Protein AF-A0A9E4A5C3-F1 (afdb_monomer)

Mean predicted aligned error: 8.31 Å

Nearest PDB structures (foldseek):
  4kzx-assembly1_a  TM=1.914E-01  e=1.228E+00  Oryctolagus cuniculus
  7qep-assembly1_D6  TM=2.122E-01  e=1.499E+00  Encephalitozoon cuniculi GB-M1
  8rxx-assembly1_Sb  TM=2.068E-01  e=2.386E+00  Leishmania major strain Friedlin
  8a3w-assembly1_Sb  TM=2.065E-01  e=4.338E+00  Leishmania major strain Friedlin
  6sv4-assembly1_ec  TM=2.236E-01  e=4.636E+00  Saccharomyces cerevisiae

Secondary structure (DSSP, 8-state):
------SSS-S---TTEEGGGEEP--SS--EEEEEEEEEE--HHHHHTTSPTT----SS-EEEEEEEEEE-BGGGTTB-

Sequence (79 aa):
MPYKLRPDNGPSMGPRQGPCGHKFECKDSPKSTSISVSFLTNREQLEEFLPERFEVGAEPVVSVSASYMTEIEWLAGRG

Foldseek 3Di:
DDFDDDPVDPTDADLQADPPRHGDPQPVDWDKDKDKDKDFDDQVVQQVPDDPPDHQPPTRIDMDMDMDIFLHVSVVGGD

Structure (mmCIF, N/CA/C/O backbone):
data_AF-A0A9E4A5C3-F1
#
_entry.id   AF-A0A9E4A5C3-F1
#
loop_
_atom_site.group_PDB
_atom_site.id
_atom_site.type_symbol
_atom_site.label_atom_id
_atom_site.label_alt_id
_atom_site.label_comp_id
_atom_site.label_asym_id
_atom_site.label_entity_id
_atom_site.label_seq_id
_atom_site.pdbx_PDB_ins_code
_atom_site.Cartn_x
_atom_site.Cartn_y
_atom_site.Cartn_z
_atom_site.occupancy
_atom_site.B_iso_or_equiv
_atom_site.auth_seq_id
_atom_site.auth_comp_id
_atom_site.auth_asym_id
_atom_site.auth_atom_id
_atom_site.pdbx_PDB_model_num
ATOM 1 N N . MET A 1 1 ? -6.453 -19.580 -15.311 1.00 48.81 1 MET A N 1
ATOM 2 C CA . MET A 1 1 ? -5.606 -18.608 -16.038 1.00 48.81 1 MET A CA 1
ATOM 3 C C . MET A 1 1 ? -6.166 -17.214 -15.774 1.00 48.81 1 MET A C 1
ATOM 5 O O . MET A 1 1 ? -7.342 -17.033 -16.065 1.00 48.81 1 MET A O 1
ATOM 9 N N . PRO A 1 2 ? -5.434 -16.265 -15.164 1.00 51.41 2 PRO A N 1
ATOM 10 C CA . PRO A 1 2 ? -5.971 -14.923 -14.935 1.00 51.41 2 PRO A CA 1
ATOM 11 C C . PRO A 1 2 ? -6.063 -14.159 -16.269 1.00 51.41 2 PRO A C 1
ATOM 13 O O . PRO A 1 2 ? -5.065 -14.002 -16.966 1.00 51.41 2 PRO A O 1
ATOM 16 N N . TYR A 1 3 ? -7.273 -13.728 -16.625 1.00 58.88 3 TYR A N 1
ATOM 17 C CA . TYR A 1 3 ? -7.663 -13.123 -17.906 1.00 58.88 3 TYR A CA 1
ATOM 18 C C . TYR A 1 3 ? -8.115 -11.669 -17.686 1.00 58.88 3 TYR A C 1
ATOM 20 O O . TYR A 1 3 ? -8.706 -11.362 -16.650 1.00 58.88 3 TYR A O 1
ATOM 28 N N . LYS A 1 4 ? -7.846 -10.768 -18.642 1.00 59.28 4 LYS A N 1
ATOM 29 C CA . LYS A 1 4 ? -8.461 -9.430 -18.690 1.00 59.28 4 LYS A CA 1
ATOM 30 C C . LYS A 1 4 ? -9.491 -9.400 -19.816 1.00 59.28 4 LYS A C 1
ATOM 32 O O . LYS A 1 4 ? -9.166 -9.747 -20.945 1.00 59.28 4 LYS A O 1
ATOM 37 N N . LEU A 1 5 ? -10.703 -8.952 -19.502 1.00 49.28 5 LEU A N 1
ATOM 38 C CA . LEU A 1 5 ? -11.814 -8.854 -20.447 1.00 49.28 5 LEU A CA 1
ATOM 39 C C . LEU A 1 5 ? -11.879 -7.419 -20.997 1.00 49.28 5 LEU A C 1
ATOM 41 O O . LEU A 1 5 ? -12.171 -6.482 -20.255 1.00 49.28 5 LEU A O 1
ATOM 45 N N . ARG A 1 6 ? -11.597 -7.244 -22.292 1.00 52.72 6 ARG A N 1
ATOM 46 C CA . ARG A 1 6 ? -12.189 -6.188 -23.129 1.00 52.72 6 ARG A CA 1
ATOM 47 C C . ARG A 1 6 ? -12.759 -6.871 -24.385 1.00 52.72 6 ARG A C 1
ATOM 49 O O . ARG A 1 6 ? -12.116 -7.800 -24.857 1.00 52.72 6 ARG A O 1
ATOM 56 N N . PRO A 1 7 ? -13.946 -6.499 -24.897 1.00 54.22 7 PRO A N 1
ATOM 57 C CA . PRO A 1 7 ? -14.616 -7.272 -25.954 1.00 54.22 7 PRO A CA 1
ATOM 58 C C . PRO A 1 7 ? -13.937 -7.203 -27.333 1.00 54.22 7 PRO A C 1
ATOM 60 O O . PRO A 1 7 ? -14.152 -8.078 -28.163 1.00 54.22 7 PRO A O 1
ATOM 63 N N . ASP A 1 8 ? -13.153 -6.155 -27.585 1.00 65.25 8 ASP A N 1
ATOM 64 C CA . ASP A 1 8 ? -12.543 -5.802 -28.874 1.00 65.25 8 ASP A CA 1
ATOM 65 C C . ASP A 1 8 ? -11.104 -6.314 -29.039 1.00 65.25 8 ASP A C 1
ATOM 67 O O . ASP A 1 8 ? -10.645 -6.548 -30.156 1.00 65.25 8 ASP A O 1
ATOM 71 N N . ASN A 1 9 ? -10.412 -6.550 -27.925 1.00 55.94 9 ASN A N 1
ATOM 72 C CA . ASN A 1 9 ? -9.113 -7.205 -27.898 1.00 55.94 9 ASN A CA 1
ATOM 73 C C . ASN A 1 9 ? -9.3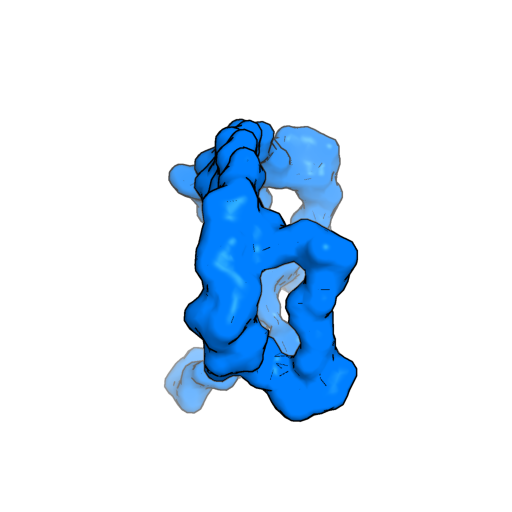20 -8.669 -27.507 1.00 55.94 9 ASN A C 1
ATOM 75 O O . ASN A 1 9 ? -9.715 -8.964 -26.379 1.00 55.94 9 ASN A O 1
ATOM 79 N N . GLY A 1 10 ? -9.042 -9.591 -28.437 1.00 53.34 10 GLY A N 1
ATOM 80 C CA . GLY A 1 10 ? -9.009 -11.036 -28.176 1.00 53.34 10 GLY A CA 1
ATOM 81 C C . GLY A 1 10 ? -8.118 -11.399 -26.975 1.00 53.34 10 GLY A C 1
ATOM 82 O O . GLY A 1 10 ? -7.473 -10.519 -26.409 1.00 53.34 10 GLY A O 1
ATOM 83 N N . PRO A 1 11 ? -8.056 -12.676 -26.552 1.00 53.25 11 PRO A N 1
ATOM 84 C CA . PRO A 1 11 ? -7.375 -13.079 -25.322 1.00 53.25 11 PRO A CA 1
ATOM 85 C C . PRO A 1 11 ? -5.919 -12.603 -25.291 1.00 53.25 11 PRO A C 1
ATOM 87 O O . PRO A 1 11 ? -5.016 -13.239 -25.828 1.00 53.25 11 PRO A O 1
ATOM 9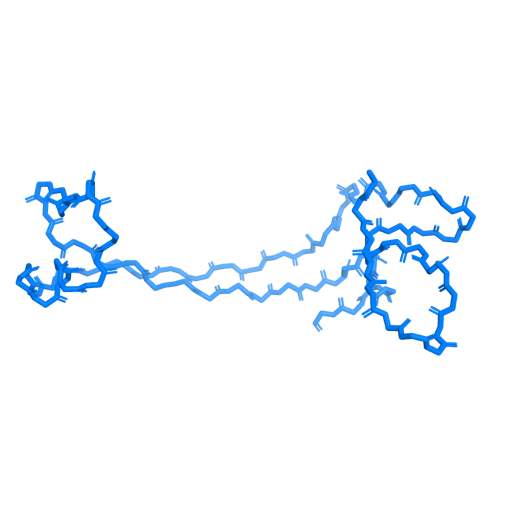0 N N . SER A 1 12 ? -5.697 -11.455 -24.655 1.00 57.09 12 SER A N 1
ATOM 91 C CA . SER A 1 12 ? -4.379 -10.888 -24.457 1.00 57.09 12 SER A CA 1
ATOM 92 C C . SER A 1 12 ? -3.762 -11.559 -23.244 1.00 57.09 12 SER A C 1
ATOM 94 O O . SER A 1 12 ? -4.440 -11.805 -22.242 1.00 57.09 12 SER A O 1
ATOM 96 N N . MET A 1 13 ? -2.464 -11.812 -23.326 1.00 64.06 13 MET A N 1
ATOM 97 C CA . MET A 1 13 ? -1.646 -12.206 -22.189 1.00 64.06 13 MET A CA 1
ATOM 98 C C . MET A 1 13 ? -1.944 -11.344 -20.948 1.00 64.06 13 MET A C 1
ATOM 100 O O . MET A 1 13 ? -2.158 -10.133 -21.040 1.00 64.06 13 MET A O 1
ATOM 104 N N . GLY A 1 14 ? -1.975 -11.979 -19.777 1.00 68.50 14 GLY A N 1
ATOM 105 C CA . GLY A 1 14 ? -2.178 -11.308 -18.501 1.00 68.50 14 GLY A CA 1
ATOM 106 C C . GLY A 1 14 ? -1.111 -10.233 -18.252 1.00 68.50 14 GLY A C 1
ATOM 107 O O . GLY A 1 14 ? -0.007 -10.310 -18.785 1.00 68.50 14 GLY A O 1
ATOM 108 N N . PRO A 1 15 ? -1.387 -9.242 -17.390 1.00 70.31 15 PRO A N 1
ATOM 109 C CA . P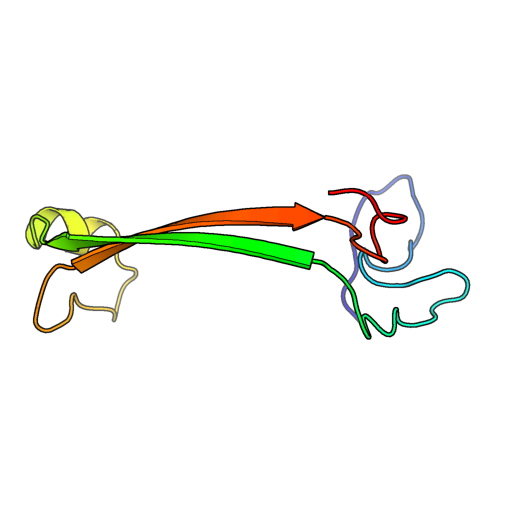RO A 1 15 ? -0.551 -8.046 -17.228 1.00 70.31 15 PRO A CA 1
ATOM 110 C C . PRO A 1 15 ? 0.872 -8.311 -16.711 1.00 70.31 15 PRO A C 1
ATOM 112 O O . PRO A 1 15 ? 1.667 -7.386 -16.669 1.00 70.31 15 PRO A O 1
ATOM 115 N N . ARG A 1 16 ? 1.178 -9.541 -16.282 1.00 77.19 16 ARG A N 1
ATOM 116 C CA . ARG A 1 16 ? 2.495 -9.990 -15.800 1.00 77.19 16 ARG A CA 1
ATOM 117 C C . ARG A 1 16 ? 3.097 -11.095 -16.678 1.00 77.19 16 ARG A C 1
ATOM 119 O O . ARG A 1 16 ? 3.950 -11.848 -16.222 1.00 77.19 16 ARG A O 1
ATOM 126 N N . GLN A 1 17 ? 2.604 -11.247 -17.903 1.00 78.19 17 GLN A N 1
ATOM 127 C CA . GLN A 1 17 ? 3.125 -12.201 -18.876 1.00 78.19 17 GLN A CA 1
ATOM 128 C C . GLN A 1 17 ? 3.911 -11.437 -19.944 1.00 78.19 17 GLN A C 1
ATOM 130 O O . GLN A 1 17 ? 3.417 -10.458 -20.499 1.00 78.19 17 GLN A O 1
ATOM 135 N N . GLY A 1 18 ? 5.139 -11.878 -20.200 1.00 72.94 18 GLY A N 1
ATOM 136 C CA . GLY A 1 18 ? 6.006 -11.376 -21.257 1.00 72.94 18 GLY A CA 1
ATOM 137 C C . GLY A 1 18 ? 5.734 -12.077 -22.588 1.00 72.94 18 GLY A C 1
ATOM 138 O O . GLY A 1 18 ? 5.001 -13.073 -22.610 1.00 72.94 18 GLY A O 1
ATOM 139 N N . PRO A 1 19 ? 6.262 -11.552 -23.711 1.00 76.19 19 PRO A N 1
ATOM 140 C CA . PRO A 1 19 ? 5.951 -12.027 -25.059 1.00 76.19 19 PRO A CA 1
ATOM 141 C C . PRO A 1 19 ? 5.990 -13.555 -25.177 1.00 76.19 19 PRO A C 1
ATOM 143 O O . PRO A 1 19 ? 6.812 -14.216 -24.541 1.00 76.19 19 PRO A O 1
ATOM 146 N N . CYS A 1 20 ? 5.076 -14.118 -25.969 1.00 73.12 20 CYS A N 1
ATOM 147 C CA . CYS A 1 20 ? 4.922 -15.569 -26.130 1.00 73.12 20 CYS A CA 1
ATOM 148 C C . CYS A 1 20 ? 4.549 -16.317 -24.832 1.00 73.12 20 CYS A C 1
ATOM 150 O O . CYS A 1 20 ? 4.776 -17.518 -24.717 1.00 73.12 20 CYS A O 1
ATOM 152 N N . GLY A 1 21 ? 3.961 -15.622 -23.851 1.00 72.19 21 GLY A N 1
ATOM 153 C CA . GLY A 1 21 ? 3.503 -16.215 -22.595 1.00 72.19 21 GLY A CA 1
ATOM 154 C C . GLY A 1 21 ? 4.617 -16.514 -21.591 1.00 72.19 21 GLY A C 1
ATOM 155 O O . GLY A 1 21 ? 4.353 -17.196 -20.596 1.00 72.19 21 GLY A O 1
ATOM 156 N N . HIS A 1 22 ? 5.837 -16.007 -21.812 1.00 78.50 22 HIS A N 1
ATOM 157 C CA . HIS A 1 22 ? 6.919 -16.162 -20.842 1.00 78.50 22 HIS A CA 1
ATOM 158 C C . HIS A 1 22 ? 6.576 -15.433 -19.531 1.00 78.50 22 HIS A C 1
ATOM 160 O O . HIS A 1 22 ? 5.818 -14.462 -19.506 1.00 78.50 22 HIS A O 1
ATOM 166 N N . LYS A 1 23 ? 7.122 -15.905 -18.408 1.00 81.25 23 LYS A N 1
ATOM 167 C CA . LYS A 1 23 ? 7.014 -15.210 -17.117 1.00 81.25 23 LYS A CA 1
ATOM 168 C C . LYS A 1 23 ? 8.228 -14.315 -16.911 1.00 81.25 23 LYS A C 1
ATOM 170 O O . LYS A 1 23 ? 9.342 -14.784 -17.125 1.00 81.25 23 LYS A O 1
ATOM 175 N N . PHE A 1 24 ? 8.015 -13.070 -16.497 1.00 84.12 24 PHE A N 1
ATOM 176 C CA . PHE A 1 24 ? 9.100 -12.199 -16.040 1.00 84.12 24 PHE A CA 1
ATOM 177 C C . PHE A 1 24 ? 9.779 -12.822 -14.820 1.00 84.12 24 PHE A C 1
ATOM 179 O O . PHE A 1 24 ? 9.090 -13.340 -13.936 1.00 84.12 24 PHE A O 1
ATOM 186 N N . GLU A 1 25 ? 11.111 -12.842 -14.819 1.00 85.50 25 GLU A N 1
ATOM 187 C CA . GLU A 1 25 ? 11.880 -13.465 -13.741 1.00 85.50 25 GLU A CA 1
ATOM 188 C C . GLU A 1 25 ? 11.940 -12.557 -12.513 1.00 85.50 25 GLU A C 1
ATOM 190 O O . GLU A 1 25 ? 11.992 -13.084 -11.403 1.00 85.50 25 GLU A O 1
ATOM 195 N N . CYS A 1 26 ? 11.883 -11.228 -12.699 1.00 85.06 26 CYS A N 1
ATOM 196 C CA . CYS A 1 26 ? 11.874 -10.249 -11.609 1.00 85.06 26 CYS A CA 1
ATOM 197 C C . CYS A 1 26 ? 13.041 -10.467 -10.623 1.00 85.06 26 CYS A C 1
ATOM 199 O O . CYS A 1 26 ? 12.844 -10.459 -9.408 1.00 85.06 26 CYS A O 1
ATOM 201 N N . LYS A 1 27 ? 14.250 -10.745 -11.141 1.00 86.50 27 LYS A N 1
ATOM 202 C CA . LYS A 1 27 ? 15.423 -11.117 -10.319 1.00 86.50 27 LYS A CA 1
ATOM 203 C C . LYS A 1 27 ? 15.938 -9.949 -9.481 1.00 86.50 27 LYS A C 1
ATOM 205 O O . LYS A 1 27 ? 16.078 -10.086 -8.272 1.00 86.50 27 LYS A O 1
ATOM 210 N N . ASP A 1 28 ? 16.161 -8.810 -10.130 1.00 88.50 28 ASP A N 1
ATOM 211 C CA . ASP A 1 28 ? 16.649 -7.569 -9.507 1.00 88.50 28 ASP A CA 1
ATOM 212 C C . ASP A 1 28 ? 15.617 -6.430 -9.607 1.00 88.50 28 ASP A C 1
ATOM 214 O O . ASP A 1 28 ? 15.916 -5.264 -9.347 1.00 88.50 28 ASP A O 1
ATOM 218 N N . SER A 1 29 ? 14.392 -6.765 -10.021 1.00 88.94 29 SER A N 1
ATOM 219 C CA . SER A 1 29 ? 13.320 -5.822 -10.316 1.00 88.94 29 SER A CA 1
ATOM 220 C C . SER A 1 29 ? 11.959 -6.372 -9.861 1.00 88.94 29 SER A C 1
ATOM 222 O O . SER A 1 29 ? 11.779 -7.589 -9.811 1.00 88.94 29 SER A O 1
ATOM 224 N N . PRO A 1 30 ? 10.970 -5.518 -9.544 1.00 92.50 30 PRO A N 1
ATOM 225 C CA . PRO A 1 30 ? 11.050 -4.059 -9.485 1.00 92.50 30 PRO A CA 1
ATOM 226 C C . PRO A 1 30 ? 11.835 -3.559 -8.268 1.00 92.50 30 PRO A C 1
ATOM 228 O O . PRO A 1 30 ? 11.846 -4.193 -7.213 1.00 92.50 30 PRO A O 1
ATOM 231 N N . LYS A 1 31 ? 12.425 -2.368 -8.387 1.00 94.50 31 LYS A N 1
ATOM 232 C CA . LYS A 1 31 ? 12.945 -1.635 -7.226 1.00 94.50 31 LYS A CA 1
ATOM 233 C C . LYS A 1 31 ? 11.784 -0.958 -6.518 1.00 94.50 31 LYS A C 1
ATOM 235 O O . LYS A 1 31 ? 10.895 -0.423 -7.172 1.00 94.50 31 LYS A O 1
ATOM 240 N N . SER A 1 32 ? 11.779 -0.979 -5.190 1.00 95.00 32 SER A N 1
ATOM 241 C CA . SER A 1 32 ? 10.692 -0.398 -4.401 1.00 95.00 32 SER A CA 1
ATOM 242 C C . SER A 1 32 ? 11.235 0.394 -3.224 1.00 95.00 32 SER A C 1
ATOM 244 O O . SER A 1 32 ? 12.036 -0.108 -2.439 1.00 95.00 32 SER A O 1
ATOM 246 N N . THR A 1 33 ? 10.749 1.619 -3.068 1.00 97.00 33 THR A N 1
ATOM 247 C CA . THR A 1 33 ? 10.891 2.411 -1.847 1.00 97.00 33 THR A CA 1
ATOM 248 C C . THR A 1 33 ? 9.524 2.520 -1.197 1.00 97.00 33 THR A C 1
ATOM 250 O O . THR A 1 33 ? 8.585 3.021 -1.810 1.00 97.00 33 THR A O 1
ATOM 253 N N . SER A 1 34 ? 9.412 2.048 0.042 1.00 96.75 34 SER A N 1
ATOM 254 C CA . SER A 1 34 ? 8.156 2.064 0.789 1.00 96.75 34 SER A CA 1
ATOM 255 C C . SER A 1 34 ? 8.307 2.893 2.056 1.00 96.75 34 SER A C 1
ATOM 257 O O . SER A 1 34 ? 9.261 2.713 2.810 1.00 96.75 34 SER A O 1
ATOM 259 N N . ILE A 1 35 ? 7.349 3.784 2.291 1.00 97.75 35 ILE A N 1
ATOM 260 C CA . ILE A 1 35 ? 7.229 4.573 3.517 1.00 97.75 35 ILE A CA 1
ATOM 261 C C . ILE A 1 35 ? 5.906 4.184 4.159 1.00 97.75 35 ILE A C 1
ATOM 263 O O . ILE A 1 35 ? 4.880 4.157 3.481 1.00 97.75 35 ILE A O 1
ATOM 267 N N . SER A 1 36 ? 5.928 3.876 5.453 1.00 97.88 36 SER A N 1
ATOM 268 C CA . SER A 1 36 ? 4.737 3.492 6.204 1.00 97.88 36 SER A CA 1
ATOM 269 C C . SER A 1 36 ? 4.678 4.239 7.523 1.00 97.88 36 SER A C 1
ATOM 271 O O . SER A 1 36 ? 5.688 4.365 8.214 1.00 97.88 36 SER A O 1
ATOM 273 N N . VAL A 1 37 ? 3.481 4.692 7.882 1.00 98.12 37 VAL A N 1
ATOM 274 C CA . VAL A 1 37 ? 3.179 5.298 9.178 1.00 98.12 37 VAL A CA 1
ATOM 275 C C . VAL A 1 37 ? 1.982 4.574 9.772 1.00 98.12 37 VAL A C 1
ATOM 277 O O . VAL A 1 37 ? 0.985 4.351 9.088 1.00 98.12 37 VAL A O 1
ATOM 280 N N . SER A 1 38 ? 2.091 4.221 11.048 1.00 98.12 38 SER A N 1
ATOM 281 C CA . SER A 1 38 ? 1.009 3.622 11.825 1.00 98.12 38 SER A CA 1
ATOM 282 C C . SER A 1 38 ? 0.645 4.553 12.968 1.00 98.12 38 SER A C 1
ATOM 284 O O . SER A 1 38 ? 1.533 5.094 13.627 1.00 98.12 38 SER A O 1
ATOM 286 N N . PHE A 1 39 ? -0.647 4.742 13.204 1.00 97.88 39 PHE A N 1
ATOM 287 C CA . PHE A 1 39 ? -1.139 5.609 14.267 1.00 97.88 39 PHE A CA 1
ATOM 288 C C . PHE A 1 39 ? -2.410 5.040 14.892 1.00 97.88 39 PHE A C 1
ATOM 290 O O . PHE A 1 39 ? -3.171 4.320 14.243 1.00 97.88 39 PHE A O 1
ATOM 297 N N . LEU A 1 40 ? -2.628 5.374 16.164 1.00 98.31 40 LEU A N 1
ATOM 298 C CA . LEU A 1 40 ? -3.867 5.067 16.871 1.00 98.31 40 LEU A CA 1
ATOM 299 C C . LEU A 1 40 ? -4.990 5.983 16.376 1.00 98.31 40 LEU A C 1
ATOM 301 O O . LEU A 1 40 ? -4.789 7.189 16.227 1.00 98.31 40 LEU A O 1
ATOM 305 N N . THR A 1 41 ? -6.167 5.409 16.146 1.00 97.06 41 THR A N 1
ATOM 306 C CA . THR A 1 41 ? -7.371 6.107 15.684 1.00 97.06 41 THR A CA 1
ATOM 307 C C . THR A 1 41 ? -8.579 5.820 16.587 1.00 97.06 41 THR A C 1
ATOM 309 O O . THR A 1 41 ? -8.475 5.139 17.606 1.00 97.06 41 THR A O 1
ATOM 312 N N . ASN A 1 42 ? -9.747 6.352 16.231 1.00 97.69 42 ASN A N 1
ATOM 313 C CA . ASN A 1 42 ? -11.014 6.025 16.873 1.00 97.69 42 ASN A CA 1
ATOM 314 C C . ASN A 1 42 ? -11.495 4.619 16.452 1.00 97.69 42 ASN A C 1
ATOM 316 O O . ASN A 1 42 ? -11.589 4.317 15.262 1.00 97.69 42 ASN A O 1
ATOM 320 N N . ARG A 1 43 ? -11.811 3.767 17.436 1.00 97.44 43 ARG A N 1
ATOM 321 C CA . ARG A 1 43 ? -12.268 2.386 17.215 1.00 97.44 43 ARG A CA 1
ATOM 322 C C . ARG A 1 43 ? -13.621 2.307 16.511 1.00 97.44 43 ARG A C 1
ATOM 324 O O . ARG A 1 43 ? -13.729 1.566 15.545 1.00 97.44 43 ARG A O 1
ATOM 331 N N . GLU A 1 44 ? -14.608 3.072 16.967 1.00 96.88 44 GLU A N 1
ATOM 332 C CA . GLU A 1 44 ? -15.979 3.044 16.434 1.00 96.88 44 GLU A CA 1
ATOM 333 C C . GLU A 1 44 ? -15.991 3.402 14.941 1.00 96.88 44 GLU A C 1
ATOM 335 O O . GLU A 1 44 ? -16.638 2.737 14.139 1.00 96.88 44 GLU A O 1
ATOM 340 N N . GLN A 1 45 ? -15.188 4.397 14.547 1.00 97.06 45 GLN A N 1
ATOM 341 C CA . GLN A 1 45 ? -15.025 4.772 13.139 1.00 97.06 45 GLN A CA 1
ATOM 342 C C . GLN A 1 45 ? -14.349 3.675 12.310 1.00 97.06 45 GLN A C 1
ATOM 344 O O . GLN A 1 45 ? -14.670 3.509 11.138 1.00 97.06 45 GLN A O 1
ATOM 349 N N . LEU A 1 46 ? -13.392 2.942 12.886 1.00 97.00 46 LEU A N 1
ATOM 350 C CA . LEU A 1 46 ? -12.695 1.865 12.182 1.00 97.00 46 LEU A CA 1
ATOM 351 C C . LEU A 1 46 ? -13.590 0.631 12.002 1.00 97.00 46 LEU A C 1
ATOM 353 O O . LEU A 1 46 ? -13.527 -0.011 10.956 1.00 97.00 46 LEU A O 1
ATOM 357 N N . GLU A 1 47 ? -14.431 0.325 12.992 1.00 96.94 47 GLU A N 1
ATOM 358 C CA . GLU A 1 47 ? -15.393 -0.7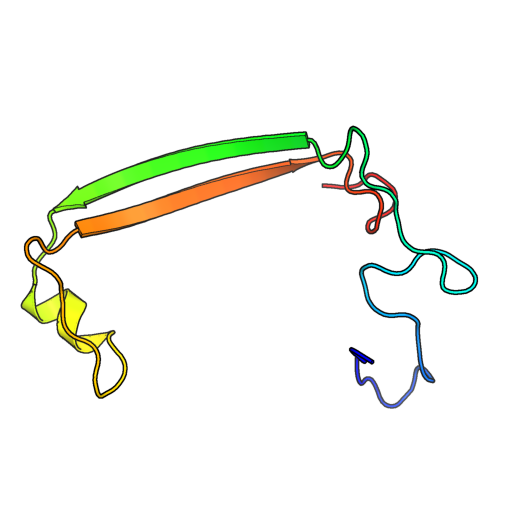83 12.953 1.00 96.94 47 GLU A CA 1
ATOM 359 C C . GLU A 1 47 ? -16.420 -0.626 11.823 1.00 96.94 47 GLU A C 1
ATOM 361 O O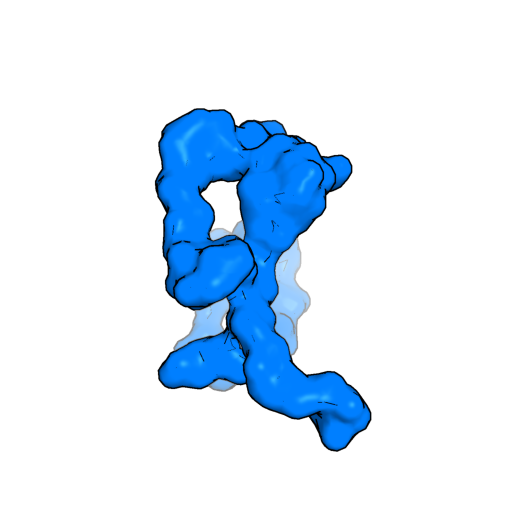 . GLU A 1 47 ? -16.770 -1.619 11.191 1.00 96.94 47 GLU A O 1
ATOM 366 N N . GLU A 1 48 ? -16.826 0.604 11.490 1.00 97.12 48 GLU A N 1
ATOM 367 C CA . GLU A 1 48 ? -17.761 0.884 10.387 1.00 97.12 48 GLU A CA 1
ATOM 368 C C . GLU A 1 48 ? -17.216 0.471 9.002 1.00 97.12 48 GLU A C 1
ATOM 370 O O . GLU A 1 48 ? -17.986 0.164 8.092 1.00 97.12 48 GLU A O 1
ATOM 375 N N . PHE A 1 49 ? -15.889 0.409 8.830 1.00 96.06 49 PHE A N 1
ATOM 376 C CA . PHE A 1 49 ? -15.259 -0.010 7.570 1.00 96.06 49 PHE A CA 1
ATOM 377 C C . PHE A 1 49 ? -15.032 -1.522 7.459 1.00 96.06 49 PHE A C 1
ATOM 379 O O . PHE A 1 49 ? -14.654 -2.004 6.384 1.00 96.06 49 PHE A O 1
ATOM 386 N N . LEU A 1 50 ? -15.198 -2.276 8.548 1.00 95.88 50 LEU A N 1
ATOM 387 C CA . LEU A 1 50 ? -14.903 -3.703 8.548 1.00 95.88 50 LEU A CA 1
ATOM 388 C C . LEU A 1 50 ? -16.041 -4.508 7.899 1.00 95.88 50 LEU A C 1
ATOM 390 O O . LEU A 1 50 ? -17.215 -4.261 8.174 1.00 95.88 50 LEU A O 1
ATOM 394 N N . PRO A 1 51 ? -15.726 -5.512 7.057 1.00 96.75 51 PRO A N 1
ATOM 395 C CA . PRO A 1 51 ? -16.727 -6.464 6.595 1.00 96.75 51 PRO A CA 1
ATOM 396 C C . PRO A 1 51 ? -17.340 -7.243 7.761 1.00 96.75 51 PRO A C 1
ATOM 398 O O . PRO A 1 51 ? -16.721 -7.411 8.813 1.00 96.75 51 PRO A O 1
ATOM 401 N N . GLU A 1 52 ? -18.522 -7.821 7.541 1.00 94.88 52 GLU A N 1
ATOM 402 C CA . GLU A 1 52 ? -19.113 -8.742 8.511 1.00 94.88 52 GLU A CA 1
ATOM 403 C C . GLU A 1 52 ? -18.119 -9.850 8.905 1.00 94.88 52 GLU A C 1
ATOM 405 O O . GLU A 1 52 ? -17.408 -10.395 8.055 1.00 94.88 52 GLU A O 1
ATOM 410 N N . ARG A 1 53 ? -18.129 -10.236 10.191 1.00 96.19 53 ARG A N 1
ATOM 411 C CA . ARG A 1 53 ? -17.249 -11.258 10.801 1.00 96.19 53 ARG A CA 1
ATOM 412 C C . ARG A 1 53 ? -15.786 -10.833 10.994 1.00 96.19 53 ARG A C 1
ATOM 414 O O . ARG A 1 53 ? -14.968 -11.685 11.337 1.00 96.19 53 ARG A O 1
ATOM 421 N N . PHE A 1 54 ? -15.466 -9.554 10.817 1.00 97.38 54 PHE A N 1
ATOM 422 C CA . PHE A 1 54 ? -14.198 -8.960 11.243 1.00 97.38 54 PHE A CA 1
ATOM 423 C C . PHE A 1 54 ? -14.423 -8.019 12.430 1.00 97.38 54 PHE A C 1
ATOM 425 O O . PHE A 1 54 ? -15.483 -7.414 12.555 1.00 97.38 54 PHE A O 1
ATOM 432 N N . GLU A 1 55 ? -13.414 -7.892 13.290 1.00 96.69 55 GLU A N 1
ATOM 433 C CA . GLU A 1 55 ? -13.412 -6.982 14.438 1.00 96.69 55 GLU A CA 1
ATOM 434 C C . GLU A 1 55 ? -12.092 -6.210 14.504 1.00 96.69 55 GLU A C 1
ATOM 436 O O . GLU A 1 55 ? -11.055 -6.671 14.014 1.00 96.69 55 GLU A O 1
ATOM 441 N N . VAL A 1 56 ? -12.120 -5.018 15.103 1.00 97.06 56 VAL A N 1
ATOM 442 C CA . VAL A 1 56 ? -10.893 -4.257 15.347 1.00 97.06 56 VAL A CA 1
ATOM 443 C C . VAL A 1 56 ? -10.098 -4.962 16.443 1.00 97.06 56 VAL A C 1
ATOM 445 O O . VAL A 1 56 ? -10.632 -5.234 17.518 1.00 97.06 56 VAL A O 1
ATOM 448 N N . GLY A 1 57 ? -8.809 -5.211 16.186 1.00 95.38 57 GLY A N 1
ATOM 449 C CA . GLY A 1 57 ? -7.896 -5.866 17.129 1.00 95.38 57 GLY A CA 1
ATOM 450 C C . GLY A 1 57 ? -7.703 -5.099 18.444 1.00 95.38 57 GLY A C 1
ATOM 451 O O . GLY A 1 57 ? -8.410 -4.139 18.735 1.00 95.38 57 GLY A O 1
ATOM 452 N N . ALA A 1 58 ? -6.724 -5.500 19.261 1.00 96.44 58 ALA A N 1
ATOM 453 C CA . ALA A 1 58 ? -6.527 -4.932 20.604 1.00 96.44 58 ALA A CA 1
ATOM 454 C C . ALA A 1 58 ? -6.414 -3.394 20.613 1.00 96.44 58 ALA A C 1
ATOM 456 O O . ALA A 1 58 ? -7.027 -2.729 21.448 1.00 96.44 58 ALA A O 1
ATOM 457 N N . GLU A 1 59 ? -5.713 -2.826 19.632 1.00 97.38 59 GLU A N 1
ATOM 458 C CA . GLU A 1 59 ? -5.586 -1.384 19.441 1.00 97.38 59 GLU A CA 1
ATOM 459 C C . GLU A 1 59 ? -6.161 -0.960 18.081 1.00 97.38 59 GLU A C 1
ATOM 461 O O . GLU A 1 59 ? -5.954 -1.657 17.082 1.00 97.38 59 GLU A O 1
ATOM 466 N N . PRO A 1 60 ? -6.858 0.188 18.007 1.00 97.56 60 PRO A N 1
ATOM 467 C CA . PRO A 1 60 ? -7.388 0.721 16.758 1.00 97.56 60 PRO A CA 1
ATOM 468 C C . PRO A 1 60 ? -6.267 1.391 15.953 1.00 97.56 60 PRO A C 1
ATOM 470 O O . PRO A 1 60 ? -6.166 2.613 15.909 1.00 97.56 60 PRO A O 1
ATOM 473 N N . VAL A 1 61 ? -5.382 0.599 15.350 1.00 97.94 61 VAL A N 1
ATOM 474 C CA . VAL A 1 61 ? -4.269 1.112 14.539 1.00 97.94 61 VAL A CA 1
ATOM 475 C C . VAL A 1 61 ? -4.668 1.165 13.070 1.00 97.94 61 VAL A C 1
ATOM 477 O O . VAL A 1 61 ? -5.122 0.173 12.504 1.00 97.94 61 VAL A O 1
ATOM 480 N N . VAL A 1 62 ? -4.422 2.307 12.434 1.00 97.50 62 VAL A N 1
ATOM 481 C CA . VAL A 1 62 ? -4.450 2.441 10.975 1.00 97.50 62 VAL A CA 1
ATOM 482 C C . VAL A 1 62 ? -3.022 2.598 10.474 1.00 97.50 62 VAL A C 1
ATOM 484 O O . VAL A 1 62 ? -2.255 3.412 10.989 1.00 97.50 62 VAL A O 1
ATOM 487 N N . SER A 1 63 ? -2.673 1.819 9.451 1.00 97.50 63 SER A N 1
ATOM 488 C CA . SER A 1 63 ? -1.397 1.918 8.745 1.00 97.50 63 SER A CA 1
ATOM 489 C C . SER A 1 63 ? -1.616 2.503 7.359 1.00 97.50 63 SER A C 1
ATOM 491 O O . SER A 1 63 ? -2.378 1.964 6.558 1.00 97.50 63 SER A O 1
ATOM 493 N N . VAL A 1 64 ? -0.916 3.594 7.066 1.00 97.69 64 VAL A N 1
ATOM 494 C CA . VAL A 1 64 ? -0.889 4.212 5.741 1.00 97.69 64 VAL A CA 1
ATOM 495 C C . VAL A 1 64 ? 0.496 4.002 5.158 1.00 97.69 64 VAL A C 1
ATOM 497 O O . VAL A 1 64 ? 1.495 4.412 5.750 1.00 97.69 64 VAL A O 1
ATOM 500 N N . SER A 1 65 ? 0.551 3.375 3.985 1.00 97.69 65 SER A N 1
ATOM 501 C CA . SER A 1 65 ? 1.798 3.117 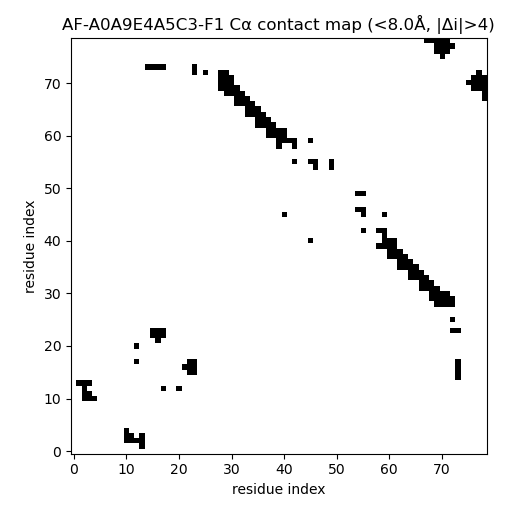3.273 1.00 97.69 65 SER A CA 1
ATOM 502 C C . SER A 1 65 ? 1.765 3.680 1.861 1.00 97.69 65 SER A C 1
ATOM 504 O O . SER A 1 65 ? 0.779 3.509 1.145 1.00 97.69 65 SER A O 1
ATOM 506 N N . ALA A 1 66 ? 2.875 4.277 1.442 1.00 97.56 66 ALA A N 1
ATOM 507 C CA . ALA A 1 66 ? 3.139 4.644 0.060 1.00 97.56 66 ALA A CA 1
ATOM 508 C C . ALA A 1 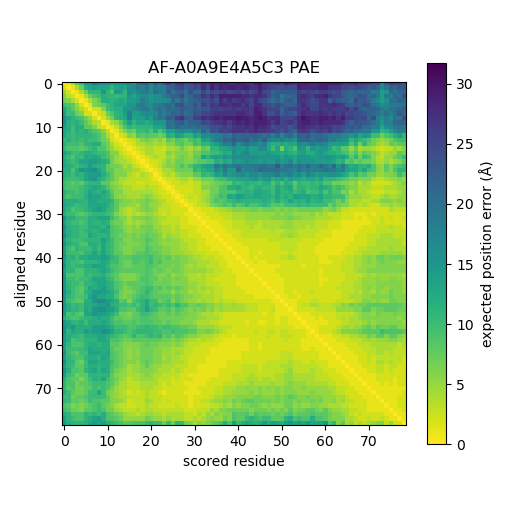66 ? 4.313 3.813 -0.465 1.00 97.56 66 ALA A C 1
ATOM 510 O O . ALA A 1 66 ? 5.346 3.712 0.197 1.00 97.56 66 ALA A O 1
ATOM 511 N N . SER A 1 67 ? 4.158 3.247 -1.660 1.00 96.94 67 SER A N 1
ATOM 512 C CA . SER A 1 67 ? 5.212 2.509 -2.356 1.00 96.94 67 SER A CA 1
ATOM 513 C C . SER A 1 67 ? 5.492 3.172 -3.694 1.00 96.94 67 SER A C 1
ATOM 515 O O . SER A 1 67 ? 4.607 3.275 -4.541 1.00 96.94 67 SER A O 1
ATOM 517 N N . TYR A 1 68 ? 6.731 3.614 -3.874 1.00 96.12 68 TYR A N 1
ATOM 518 C CA . TYR A 1 68 ? 7.258 4.081 -5.146 1.00 96.12 68 TYR A CA 1
ATOM 519 C C . TYR A 1 68 ? 8.068 2.949 -5.768 1.00 96.12 68 TYR A C 1
ATOM 521 O O . TYR A 1 68 ? 9.064 2.506 -5.193 1.00 96.12 68 TYR A O 1
ATOM 529 N N . MET A 1 69 ? 7.602 2.444 -6.906 1.00 96.31 69 MET A N 1
ATOM 530 C CA . MET A 1 69 ? 8.187 1.290 -7.579 1.00 96.31 69 MET A CA 1
ATOM 531 C C . MET A 1 69 ? 8.755 1.722 -8.921 1.00 96.31 69 MET A C 1
ATOM 533 O O . MET A 1 69 ? 8.095 2.455 -9.640 1.00 96.31 69 MET A O 1
ATOM 537 N N . THR A 1 70 ? 9.940 1.243 -9.282 1.00 95.88 70 THR A N 1
ATOM 538 C CA . THR A 1 70 ? 10.575 1.495 -10.581 1.00 95.88 70 THR A CA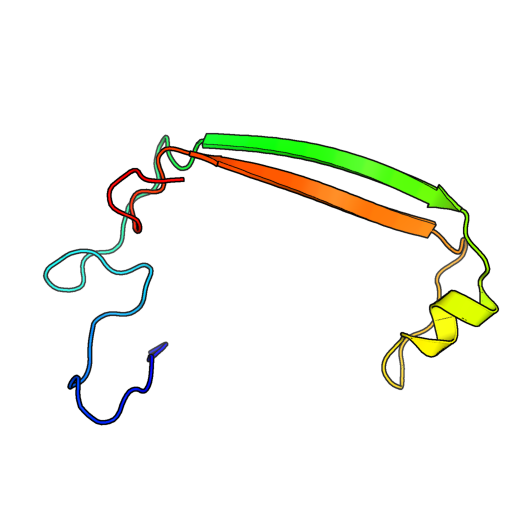 1
ATOM 539 C C . THR A 1 70 ? 11.090 0.197 -11.191 1.00 95.88 70 THR A C 1
ATOM 541 O O . THR A 1 70 ? 11.135 -0.843 -10.530 1.00 95.88 70 THR A O 1
ATOM 544 N N . GLU A 1 71 ? 11.467 0.248 -12.472 1.00 94.62 71 GLU A N 1
ATOM 545 C CA . GLU A 1 71 ? 12.056 -0.890 -13.190 1.00 94.62 71 GLU A CA 1
ATOM 546 C C . GLU A 1 71 ? 11.110 -2.100 -13.262 1.00 94.62 71 GLU A C 1
ATOM 548 O O . GLU A 1 71 ? 11.537 -3.246 -13.251 1.00 94.62 71 GLU A O 1
ATOM 553 N N . ILE A 1 72 ? 9.797 -1.870 -13.348 1.00 92.62 72 ILE A N 1
ATOM 554 C CA . ILE A 1 72 ? 8.823 -2.960 -13.356 1.00 92.62 72 ILE A CA 1
ATOM 555 C C . ILE A 1 72 ? 8.889 -3.696 -14.702 1.00 92.62 72 ILE A C 1
ATOM 557 O O . ILE A 1 72 ? 8.412 -3.199 -15.724 1.00 92.62 72 ILE A O 1
ATOM 561 N N . GLU A 1 73 ? 9.448 -4.909 -14.698 1.00 89.12 73 GLU A N 1
ATOM 562 C CA . GLU A 1 73 ? 9.668 -5.751 -15.886 1.00 89.12 73 GLU A CA 1
ATOM 563 C C . GLU A 1 73 ? 8.411 -5.906 -16.759 1.00 89.12 73 GLU A C 1
ATOM 565 O O . GLU A 1 73 ? 8.441 -5.654 -17.966 1.00 89.12 73 GLU A O 1
ATOM 570 N N . TRP A 1 74 ? 7.262 -6.208 -16.147 1.00 87.00 74 TRP A N 1
ATOM 571 C CA . TRP A 1 74 ? 6.000 -6.371 -16.880 1.00 87.00 74 TRP A CA 1
ATOM 572 C C . TRP A 1 74 ? 5.351 -5.060 -17.340 1.00 87.00 74 TRP A C 1
ATOM 574 O O . TRP A 1 74 ? 4.342 -5.081 -18.043 1.00 87.00 74 TRP A O 1
ATOM 584 N N . LEU A 1 75 ? 5.927 -3.917 -16.969 1.00 89.00 75 LEU A N 1
ATOM 585 C CA . LEU A 1 75 ? 5.578 -2.595 -17.488 1.00 89.00 75 LEU A CA 1
ATOM 586 C C . LEU A 1 75 ? 6.684 -2.038 -18.396 1.00 89.00 75 LEU A C 1
ATOM 588 O O . LEU A 1 75 ? 6.777 -0.823 -18.571 1.00 89.00 75 LEU A O 1
ATOM 592 N N . ALA A 1 76 ? 7.509 -2.913 -18.984 1.00 87.06 76 ALA A N 1
ATOM 593 C CA . ALA A 1 76 ? 8.647 -2.544 -19.828 1.00 87.06 76 ALA A CA 1
ATOM 594 C C . ALA A 1 76 ? 9.653 -1.630 -19.102 1.00 87.06 76 ALA A C 1
ATOM 596 O O . ALA A 1 76 ? 10.137 -0.648 -19.663 1.00 87.06 76 ALA A O 1
ATOM 597 N N . GLY A 1 77 ? 9.919 -1.930 -17.828 1.00 87.75 77 GLY A N 1
ATOM 598 C CA . GLY A 1 77 ? 10.849 -1.185 -16.980 1.00 87.75 77 GLY A CA 1
ATOM 599 C C . GLY A 1 77 ? 10.294 0.131 -16.425 1.00 87.75 77 GLY A C 1
ATOM 600 O O . GLY A 1 77 ? 11.023 0.860 -15.758 1.00 87.75 77 GLY A O 1
ATOM 601 N N . ARG A 1 78 ? 9.021 0.458 -16.681 1.00 86.25 78 ARG A N 1
ATOM 602 C CA . ARG A 1 78 ? 8.379 1.669 -16.144 1.00 86.25 78 ARG A CA 1
ATOM 603 C C . ARG A 1 78 ? 8.014 1.513 -14.670 1.00 86.25 78 ARG A C 1
ATOM 605 O O . ARG A 1 78 ? 7.917 0.401 -14.164 1.00 86.25 78 ARG A O 1
ATOM 612 N N . GLY A 1 79 ? 7.771 2.639 -14.016 1.00 80.94 79 GLY A N 1
ATOM 613 C CA . GLY A 1 79 ? 7.266 2.774 -12.655 1.00 80.94 79 GLY A CA 1
ATOM 614 C C . GLY A 1 79 ? 7.082 4.242 -12.310 1.00 80.94 79 GLY A C 1
ATOM 615 O O . GLY A 1 79 ? 7.692 5.065 -13.034 1.00 80.94 79 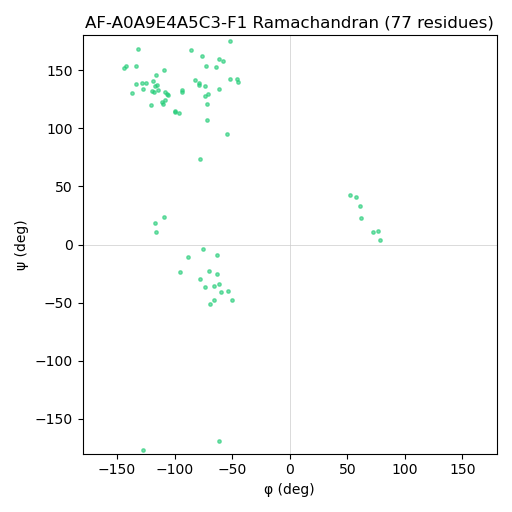GLY A O 1
#

pLDDT: mean 85.5, std 15.39, range [48.81, 98.31]

Solvent-accessible surface area (backbone atoms only — not comparable to full-atom values): 5170 Å² total; per-residue (Å²): 132,80,75,67,92,53,97,87,56,69,95,53,76,34,80,65,44,40,83,97,73,37,70,68,79,57,84,86,32,58,45,72,51,74,51,74,51,73,47,82,57,64,51,74,70,54,50,74,73,47,58,90,99,58,78,74,62,100,62,43,66,50,75,53,71,50,72,54,48,34,44,25,64,67,58,79,43,42,99

Radius of gyration: 19.24 Å; Cα contacts (8 Å, |Δi|>4): 97; chains: 1; bounding box: 36×25×50 Å